Protein AF-A0A4Y2QKN1-F1 (afdb_monomer_lite)

pLDDT: mean 83.83, std 8.46, range [39.34, 95.5]

Organism: Araneus ventricosus (NCBI:txid182803)

Foldseek 3Di:
DDDPLQCLLVVVVVPDDPVLVVVLVVDDPVQSSGPVSSVVVCCVVVLDALVNLVVCLVPPDDDPPDDPVVSVVSNVVSVVSNCVNLVPDDPVLVVLQVLLVVVVVVDDPVLCVVCVPVSSNDSGNVVSVVSSVVVVVVVVVVVVVVVVVVVVVVVVVVVVVVVVVVVVVVVD

Secondary structure (DSSP, 8-state):
-PPPHHHHHHHHHHHS-HHHHHHHTTS-HHHHT-HHHHHHHHHHHS---HHHHHHHHHH----SSS-HHHHHHHHHHHHHHHHHHTT--SHHHHHHHHHHHHHHHHS-HHHHHHTHHHHTT---HHHHHHHHHHHHHHHHHHHHHHHHHHHHHHHHHHHHHHHHHHHHHH--

Sequence (172 aa):
MNIPAENQVAQLSSVLPLAILQLIAREPEEAAKTYEYVKALLLQRFKLSAEKFRQLFNKHQKAFESTWYDFYYELKNYLEGWLNGLNIKSFEQLKDLMLVDEIKKRTSMDFKEHFMDEWTTIISPTEMVKKIEDFEDVRKTIKQQLSATQTERANKAQFKSRYENFLKKIEH

Structure (mmCIF, N/CA/C/O backbone):
data_AF-A0A4Y2QKN1-F1
#
_entry.id   AF-A0A4Y2QKN1-F1
#
loop_
_atom_site.group_PDB
_atom_site.id
_atom_site.type_symbol
_atom_site.label_atom_id
_atom_site.label_alt_id
_atom_site.label_comp_id
_atom_site.label_asym_id
_atom_site.label_entity_id
_atom_site.label_seq_id
_atom_site.pdbx_PDB_ins_code
_atom_site.Cartn_x
_atom_site.Cartn_y
_atom_site.Cartn_z
_atom_site.occupancy
_atom_site.B_iso_or_equiv
_atom_site.auth_seq_id
_atom_site.auth_comp_id
_atom_site.auth_asym_id
_atom_site.auth_atom_id
_atom_site.pdbx_PDB_model_num
ATOM 1 N N . MET A 1 1 ? 27.543 -1.859 -27.328 1.00 39.34 1 MET A N 1
ATOM 2 C CA . MET A 1 1 ? 27.156 -2.315 -28.681 1.00 39.34 1 MET A CA 1
ATOM 3 C C . MET A 1 1 ? 25.697 -1.951 -28.905 1.00 39.34 1 MET A C 1
ATOM 5 O O . MET A 1 1 ? 24.900 -2.250 -28.027 1.00 39.34 1 MET A O 1
ATOM 9 N N . ASN A 1 2 ? 25.359 -1.281 -30.012 1.00 56.50 2 ASN A N 1
ATOM 10 C CA . ASN A 1 2 ? 23.969 -0.983 -30.380 1.00 56.50 2 ASN A 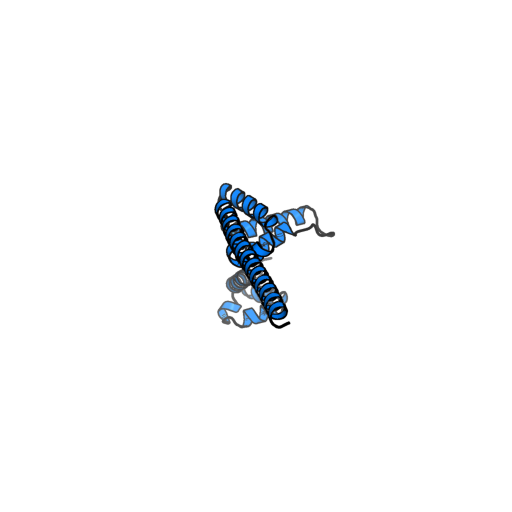CA 1
ATOM 11 C C . ASN A 1 2 ? 23.373 -2.217 -31.068 1.00 56.50 2 ASN A C 1
ATOM 13 O O . ASN A 1 2 ? 23.868 -2.624 -32.117 1.00 56.50 2 ASN A O 1
ATOM 17 N N . ILE A 1 3 ? 22.356 -2.829 -30.464 1.00 61.50 3 ILE A N 1
ATOM 18 C CA . ILE A 1 3 ? 21.631 -3.957 -31.059 1.00 61.50 3 ILE A CA 1
ATOM 19 C C . ILE A 1 3 ? 20.638 -3.384 -32.085 1.00 61.50 3 ILE A C 1
ATOM 21 O O . ILE A 1 3 ? 19.860 -2.501 -31.707 1.00 61.50 3 ILE A O 1
ATOM 25 N N . PRO A 1 4 ? 20.639 -3.858 -33.347 1.00 72.12 4 PRO A N 1
ATOM 26 C CA . PRO A 1 4 ? 19.656 -3.463 -34.358 1.00 72.12 4 PRO A CA 1
ATOM 27 C C . PRO A 1 4 ? 18.223 -3.663 -33.849 1.00 72.12 4 PRO A C 1
ATOM 29 O O . PRO A 1 4 ? 17.943 -4.686 -33.225 1.00 72.12 4 PRO A O 1
ATOM 32 N N . ALA A 1 5 ? 17.319 -2.711 -34.106 1.00 65.50 5 ALA A N 1
ATOM 33 C CA . ALA A 1 5 ? 15.950 -2.712 -33.565 1.00 65.50 5 ALA A CA 1
ATOM 34 C C . ALA A 1 5 ? 15.179 -4.015 -33.862 1.00 65.50 5 ALA A C 1
ATOM 36 O O . ALA A 1 5 ? 14.450 -4.521 -33.014 1.00 65.50 5 ALA A O 1
ATOM 37 N N . GLU A 1 6 ? 15.430 -4.602 -35.031 1.00 68.19 6 GLU A N 1
ATOM 38 C CA . GLU A 1 6 ? 14.891 -5.890 -35.486 1.00 68.19 6 GLU A CA 1
ATOM 39 C C . GLU A 1 6 ? 15.337 -7.105 -34.649 1.00 68.19 6 GLU A C 1
ATOM 41 O O . GLU A 1 6 ? 14.599 -8.080 -34.531 1.00 68.19 6 GLU A O 1
ATOM 46 N N . ASN A 1 7 ? 16.497 -7.032 -33.988 1.00 74.31 7 ASN A N 1
ATOM 47 C CA . ASN A 1 7 ? 17.056 -8.126 -33.186 1.00 74.31 7 ASN A CA 1
ATOM 48 C C . ASN A 1 7 ? 16.775 -7.984 -31.682 1.00 74.31 7 ASN A C 1
ATOM 50 O O . ASN A 1 7 ? 16.981 -8.934 -30.924 1.00 74.31 7 ASN A O 1
ATOM 54 N N . GLN A 1 8 ? 16.274 -6.828 -31.235 1.00 77.44 8 GLN A N 1
ATOM 55 C CA . GLN A 1 8 ? 16.010 -6.561 -29.816 1.00 77.44 8 GLN A CA 1
ATOM 56 C C . GLN A 1 8 ? 14.909 -7.468 -29.257 1.00 77.44 8 GLN A C 1
ATOM 58 O O . GLN A 1 8 ? 15.054 -8.016 -28.165 1.00 77.44 8 GLN A O 1
ATOM 63 N N . VAL A 1 9 ? 13.831 -7.681 -30.016 1.00 73.12 9 VAL A N 1
ATOM 64 C CA . VAL A 1 9 ? 12.718 -8.549 -29.597 1.00 73.12 9 VAL A CA 1
ATOM 65 C C . VAL A 1 9 ? 13.120 -10.022 -29.609 1.00 73.12 9 VAL A C 1
ATOM 67 O O . VAL A 1 9 ? 12.765 -10.755 -28.687 1.00 73.12 9 VAL A O 1
ATOM 70 N N . ALA A 1 10 ? 13.896 -10.460 -30.603 1.00 79.56 10 ALA A N 1
ATOM 71 C CA . ALA A 1 10 ? 14.390 -11.835 -30.677 1.00 79.56 10 ALA A CA 1
ATOM 72 C C . ALA A 1 10 ? 15.330 -12.157 -29.503 1.00 79.56 10 ALA A C 1
ATOM 74 O O . ALA A 1 10 ? 15.187 -13.191 -28.848 1.00 79.56 10 ALA A O 1
ATOM 75 N N . GLN A 1 11 ? 16.237 -11.232 -29.175 1.00 80.50 11 GLN A N 1
ATOM 76 C CA . GLN A 1 11 ? 17.134 -11.381 -28.034 1.00 80.50 11 GLN A CA 1
ATOM 77 C C . GLN A 1 11 ? 16.369 -11.356 -26.706 1.00 80.50 11 GLN A C 1
ATOM 79 O O . GLN A 1 11 ? 16.610 -12.204 -25.850 1.00 80.50 11 GLN A O 1
ATOM 84 N N . LEU A 1 12 ? 15.397 -10.452 -26.552 1.00 78.69 12 LEU A N 1
ATOM 85 C CA . LEU A 1 12 ? 14.524 -10.413 -25.379 1.00 78.69 12 LEU A CA 1
ATOM 86 C C . LEU A 1 12 ? 13.748 -11.732 -25.223 1.00 78.69 12 LEU A C 1
ATOM 88 O O . LEU A 1 12 ? 13.729 -12.314 -24.143 1.00 78.69 12 LEU A O 1
ATOM 92 N N . SER A 1 13 ? 13.193 -12.257 -26.315 1.00 77.44 13 SER A N 1
ATOM 93 C CA . SER A 1 13 ? 12.426 -13.507 -26.323 1.00 77.44 13 SER A CA 1
ATOM 94 C C . SER A 1 13 ? 13.252 -14.721 -25.888 1.00 77.44 13 SER A C 1
ATOM 96 O O . SER A 1 13 ? 12.714 -15.640 -25.283 1.00 77.44 13 SER A O 1
ATOM 98 N N . SER A 1 14 ? 14.565 -14.713 -26.135 1.00 81.25 14 SER A N 1
ATOM 99 C CA . SER A 1 14 ? 15.463 -15.798 -25.713 1.00 81.25 14 SER A CA 1
ATOM 100 C C . SER A 1 14 ? 15.691 -15.869 -24.196 1.00 81.25 14 SER A C 1
ATOM 102 O O . SER A 1 14 ? 16.021 -16.931 -23.674 1.00 81.25 14 SER A O 1
ATOM 104 N N . VAL A 1 15 ? 15.505 -14.752 -23.484 1.00 82.75 15 VAL A N 1
ATOM 105 C CA . VAL A 1 15 ? 15.737 -14.641 -22.031 1.00 82.75 15 VAL A CA 1
ATOM 106 C C . VAL A 1 15 ? 14.421 -14.716 -21.250 1.00 82.75 15 VAL A C 1
ATOM 108 O O . VAL A 1 15 ? 14.409 -14.989 -20.049 1.00 82.75 15 VAL A O 1
ATOM 111 N N . LEU A 1 16 ? 13.294 -14.475 -21.921 1.00 81.69 16 LEU A N 1
ATOM 112 C CA . LEU A 1 16 ? 11.984 -14.436 -21.292 1.00 81.69 16 LEU A CA 1
ATOM 113 C C . LEU A 1 16 ? 11.421 -15.843 -21.018 1.00 81.69 16 LEU A C 1
ATOM 115 O O . LEU A 1 16 ? 11.458 -16.713 -21.889 1.00 81.69 16 LEU A O 1
ATOM 119 N N . PRO A 1 17 ? 10.808 -16.068 -19.841 1.00 81.94 17 PRO A N 1
ATOM 120 C CA . PRO A 1 17 ? 10.082 -17.301 -19.560 1.00 81.94 17 PRO A CA 1
ATOM 121 C C . PRO A 1 17 ? 8.936 -17.550 -20.550 1.00 81.94 17 PRO A C 1
ATOM 123 O O . PRO A 1 17 ? 8.282 -16.614 -21.012 1.00 81.94 17 PRO A O 1
ATOM 126 N N . LEU A 1 18 ? 8.609 -18.825 -20.787 1.00 79.94 18 LEU A N 1
ATOM 127 C CA . LEU A 1 18 ? 7.561 -19.242 -21.731 1.00 79.94 18 LEU A CA 1
ATOM 128 C C . LEU A 1 18 ? 6.201 -18.569 -21.474 1.00 79.94 18 LEU A C 1
ATOM 130 O O . LEU A 1 18 ? 5.510 -18.191 -22.418 1.00 79.94 18 LEU A O 1
ATOM 134 N N . ALA A 1 19 ? 5.837 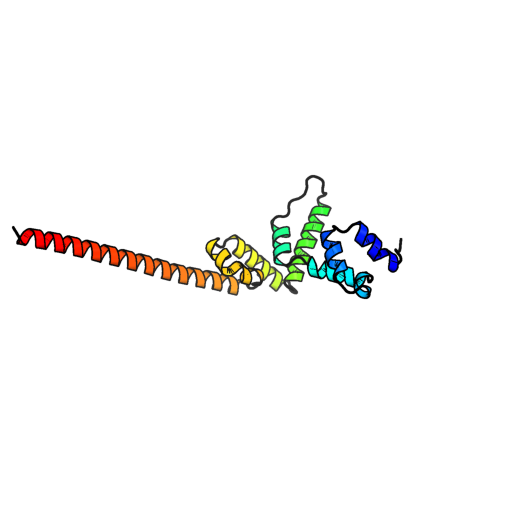-18.359 -20.206 1.00 77.31 19 ALA A N 1
ATOM 135 C CA . ALA A 1 19 ? 4.606 -17.664 -19.831 1.00 77.31 19 ALA A CA 1
ATOM 136 C C . ALA A 1 19 ? 4.553 -16.217 -20.356 1.00 77.31 19 ALA A C 1
ATOM 138 O O . ALA A 1 19 ? 3.480 -15.712 -20.671 1.00 77.31 19 ALA A O 1
ATOM 139 N N . ILE A 1 20 ? 5.705 -15.553 -20.479 1.00 80.56 20 ILE A N 1
ATOM 140 C CA . ILE A 1 20 ? 5.813 -14.195 -21.016 1.00 80.56 20 ILE A CA 1
ATOM 141 C C . ILE A 1 20 ? 5.725 -14.207 -22.542 1.00 80.56 20 ILE A C 1
ATOM 143 O O . ILE A 1 20 ? 5.039 -13.374 -23.128 1.00 80.56 20 ILE A O 1
ATOM 147 N N . LEU A 1 21 ? 6.357 -15.187 -23.187 1.00 81.00 21 LEU A N 1
ATOM 148 C CA . LEU A 1 21 ? 6.292 -15.365 -24.639 1.00 81.00 21 LEU A CA 1
ATOM 149 C C . LEU A 1 21 ? 4.860 -15.615 -25.118 1.00 81.00 21 LEU A C 1
ATOM 151 O O . LEU A 1 21 ? 4.434 -15.049 -26.119 1.00 81.00 21 LEU A O 1
ATOM 155 N N . GLN A 1 22 ? 4.085 -16.393 -24.362 1.00 82.12 22 GLN A N 1
ATOM 156 C CA . GLN A 1 22 ? 2.664 -16.621 -24.637 1.00 82.12 22 GLN A CA 1
ATOM 157 C C . GLN A 1 22 ? 1.811 -15.352 -24.509 1.00 82.12 22 GLN A C 1
ATOM 159 O O . GLN A 1 22 ? 0.774 -15.252 -25.161 1.00 82.12 22 GLN A O 1
ATOM 164 N N . LEU A 1 23 ? 2.220 -14.390 -23.675 1.00 80.25 23 LEU A N 1
ATOM 165 C CA . LEU A 1 23 ? 1.553 -13.091 -23.578 1.00 80.25 23 LEU A CA 1
ATOM 166 C C . LEU A 1 23 ? 1.858 -12.224 -24.795 1.00 80.25 23 LEU A C 1
ATOM 168 O O . LEU A 1 23 ? 0.942 -11.625 -25.342 1.00 80.25 23 LEU A O 1
ATOM 172 N N . ILE A 1 24 ? 3.113 -12.212 -25.244 1.00 79.44 24 ILE A N 1
ATOM 173 C CA . ILE A 1 24 ? 3.531 -11.472 -26.440 1.00 79.44 24 ILE A CA 1
ATOM 174 C C . ILE A 1 24 ? 2.876 -12.064 -27.701 1.00 79.44 24 ILE A C 1
ATOM 176 O O . ILE A 1 24 ? 2.413 -11.318 -28.553 1.00 79.44 24 ILE A O 1
ATOM 180 N N . ALA A 1 25 ? 2.753 -13.392 -27.793 1.00 81.19 25 ALA A N 1
ATOM 181 C CA . ALA A 1 25 ? 2.139 -14.086 -28.931 1.00 81.19 25 ALA A CA 1
ATOM 182 C C . ALA A 1 25 ? 0.618 -13.863 -29.082 1.00 81.19 25 ALA A C 1
ATOM 184 O O . ALA A 1 25 ? 0.041 -14.277 -30.084 1.00 81.19 25 ALA A O 1
ATOM 185 N N . ARG A 1 26 ? -0.044 -13.261 -28.083 1.00 82.62 26 ARG A N 1
ATOM 186 C CA . ARG A 1 26 ? -1.470 -12.891 -28.139 1.00 82.62 26 ARG A CA 1
ATOM 187 C C . ARG A 1 26 ? -1.707 -11.486 -28.695 1.00 82.62 26 ARG A C 1
ATOM 189 O O . ARG A 1 26 ? -2.851 -11.160 -28.996 1.00 82.62 26 ARG A O 1
ATOM 196 N N . GLU A 1 27 ? -0.658 -10.679 -28.807 1.00 84.00 27 GLU A N 1
ATOM 197 C CA . GLU A 1 27 ? -0.714 -9.341 -29.392 1.00 84.00 27 GLU A CA 1
ATOM 198 C C . GLU A 1 27 ? -0.567 -9.410 -30.923 1.00 84.00 27 GLU A C 1
ATOM 200 O O . GLU A 1 27 ? -0.006 -10.379 -31.443 1.00 84.00 27 GLU A O 1
ATOM 205 N N . PRO A 1 28 ? -1.060 -8.405 -31.669 1.00 81.06 28 PRO A N 1
ATOM 206 C CA . PRO A 1 28 ? -0.909 -8.361 -33.122 1.00 81.06 28 PRO A CA 1
ATOM 207 C C . PRO A 1 28 ? 0.569 -8.394 -33.541 1.00 81.06 28 PRO A C 1
ATOM 209 O O . PRO A 1 28 ? 1.435 -7.820 -32.872 1.00 81.06 28 PRO A O 1
ATOM 212 N N . GLU A 1 29 ? 0.861 -9.067 -34.657 1.00 72.00 29 GLU A N 1
ATOM 213 C CA . GLU A 1 29 ? 2.223 -9.414 -35.087 1.00 72.00 29 GLU A CA 1
ATOM 214 C C . GLU A 1 29 ? 3.111 -8.173 -35.302 1.00 72.00 29 GLU A C 1
ATOM 216 O O . GLU A 1 29 ? 4.312 -8.194 -35.021 1.00 72.00 29 GLU A O 1
ATOM 221 N N . GLU A 1 30 ? 2.514 -7.057 -35.720 1.00 75.12 30 GLU A N 1
ATOM 222 C CA . GLU A 1 30 ? 3.167 -5.758 -35.895 1.00 75.12 30 GLU A CA 1
ATOM 223 C C . GLU A 1 30 ? 3.594 -5.133 -34.554 1.00 75.12 30 GLU A C 1
ATOM 225 O O . GLU A 1 30 ? 4.667 -4.531 -34.440 1.00 75.12 30 GLU A O 1
ATOM 230 N N . ALA A 1 31 ? 2.783 -5.307 -33.509 1.00 71.75 31 ALA A N 1
ATOM 231 C CA . ALA A 1 31 ? 3.053 -4.778 -32.175 1.00 71.75 31 ALA A CA 1
ATOM 232 C C . ALA A 1 31 ? 4.035 -5.677 -31.402 1.00 71.75 31 ALA A C 1
ATOM 234 O O . ALA A 1 31 ? 4.944 -5.178 -30.738 1.00 71.75 31 ALA A O 1
ATOM 235 N N . ALA A 1 32 ? 3.927 -7.000 -31.566 1.00 70.25 32 ALA A N 1
ATOM 236 C CA . ALA A 1 32 ? 4.816 -7.988 -30.954 1.00 70.25 32 ALA A CA 1
ATOM 237 C C . ALA A 1 32 ? 6.267 -7.914 -31.468 1.00 70.25 32 ALA A C 1
ATOM 239 O O . ALA A 1 32 ? 7.185 -8.318 -30.759 1.00 70.25 32 ALA A O 1
ATOM 240 N N . LYS A 1 33 ? 6.494 -7.364 -32.671 1.00 76.31 33 LYS A N 1
ATOM 241 C CA . LYS A 1 33 ? 7.832 -7.105 -33.241 1.00 76.31 33 LYS A CA 1
ATOM 242 C C . LYS A 1 33 ? 8.425 -5.753 -32.830 1.00 76.31 33 LYS A C 1
ATOM 244 O O . LYS A 1 33 ? 9.607 -5.509 -33.064 1.00 76.31 33 LYS A O 1
ATOM 249 N N . THR A 1 34 ? 7.638 -4.882 -32.197 1.00 83.62 34 THR A N 1
ATOM 250 C CA . THR A 1 34 ? 8.084 -3.547 -31.788 1.00 83.62 34 THR A CA 1
ATOM 251 C C . THR A 1 34 ? 8.614 -3.579 -30.357 1.00 83.62 34 THR A C 1
ATOM 253 O O . THR A 1 34 ? 7.853 -3.752 -29.405 1.00 83.62 34 THR A O 1
ATOM 256 N N . TYR A 1 35 ? 9.920 -3.352 -30.186 1.00 80.38 35 TYR A N 1
ATOM 257 C CA . TYR A 1 35 ? 10.563 -3.386 -28.867 1.00 80.38 35 TYR A CA 1
ATOM 258 C C . TYR A 1 35 ? 9.917 -2.428 -27.859 1.00 80.38 35 TYR A C 1
ATOM 260 O O . TYR A 1 35 ? 9.629 -2.839 -26.739 1.00 80.38 35 TYR A O 1
ATOM 268 N N . GLU A 1 36 ? 9.629 -1.182 -28.249 1.00 81.19 36 GLU A N 1
ATOM 269 C CA . GLU A 1 36 ? 8.995 -0.209 -27.346 1.00 81.19 36 GLU A CA 1
ATOM 270 C C . GLU A 1 36 ? 7.600 -0.654 -26.890 1.00 81.19 36 GLU A C 1
ATOM 272 O O . GLU A 1 36 ? 7.240 -0.465 -25.729 1.00 81.19 36 GLU A O 1
ATOM 277 N N . TYR A 1 37 ? 6.840 -1.316 -27.766 1.00 82.56 37 TYR A N 1
ATOM 278 C CA . TYR A 1 37 ? 5.525 -1.849 -27.426 1.00 82.56 37 TYR A CA 1
ATOM 279 C C . TYR A 1 37 ? 5.634 -3.040 -26.470 1.00 82.56 37 TYR A C 1
ATOM 281 O O . TYR A 1 37 ? 4.996 -3.040 -25.421 1.00 82.56 37 TYR A O 1
ATOM 289 N N . VAL A 1 38 ? 6.493 -4.022 -26.773 1.00 81.06 38 VAL A N 1
ATOM 290 C CA . VAL A 1 38 ? 6.729 -5.182 -25.895 1.00 81.06 38 VAL A CA 1
ATOM 291 C C . VAL A 1 38 ? 7.254 -4.727 -24.534 1.00 81.06 38 VAL A C 1
ATOM 293 O O . VAL A 1 38 ? 6.776 -5.181 -23.497 1.00 81.06 38 VAL A O 1
ATOM 296 N N . LYS A 1 39 ? 8.187 -3.774 -24.508 1.00 81.19 39 LYS A N 1
ATOM 297 C CA . LYS A 1 39 ? 8.700 -3.163 -23.281 1.00 81.19 39 LYS A CA 1
ATOM 298 C C . LYS A 1 39 ? 7.583 -2.485 -22.488 1.00 81.19 39 LYS A C 1
ATOM 300 O O . LYS A 1 39 ? 7.481 -2.730 -21.290 1.00 81.19 39 LYS A O 1
ATOM 305 N N . ALA A 1 40 ? 6.731 -1.681 -23.123 1.00 80.88 40 ALA A N 1
ATOM 306 C CA . ALA A 1 40 ? 5.597 -1.040 -22.459 1.00 80.88 40 ALA A CA 1
ATOM 307 C C . ALA A 1 40 ? 4.577 -2.062 -21.928 1.00 80.88 40 ALA A C 1
ATOM 309 O O . ALA A 1 40 ? 4.134 -1.936 -20.790 1.00 80.88 40 ALA A O 1
ATOM 310 N N . LEU A 1 41 ? 4.265 -3.106 -22.701 1.00 81.50 41 LEU A N 1
ATOM 311 C CA . LEU A 1 41 ? 3.360 -4.192 -22.319 1.00 81.50 41 LEU A CA 1
ATOM 312 C C . LEU A 1 41 ? 3.880 -4.950 -21.091 1.00 81.50 41 LEU A C 1
ATOM 314 O O . LEU A 1 41 ? 3.143 -5.167 -20.128 1.00 81.50 41 LEU A O 1
ATOM 318 N N . LEU A 1 42 ? 5.163 -5.323 -21.101 1.00 80.19 42 LEU A N 1
ATOM 319 C CA . LEU A 1 42 ? 5.816 -5.981 -19.971 1.00 80.19 42 LEU A CA 1
ATOM 320 C C . LEU A 1 42 ? 5.850 -5.062 -18.754 1.00 80.19 42 LEU A C 1
ATOM 322 O O . LEU A 1 42 ? 5.474 -5.480 -17.663 1.00 80.19 42 LEU A O 1
ATOM 326 N N . LEU A 1 43 ? 6.230 -3.797 -18.935 1.00 76.75 43 LEU A N 1
ATOM 327 C CA . LEU A 1 43 ? 6.239 -2.818 -17.853 1.00 76.75 43 LEU A CA 1
ATOM 328 C C . LEU A 1 43 ? 4.846 -2.592 -17.274 1.00 76.75 43 LEU A C 1
ATOM 330 O O . LEU A 1 43 ? 4.733 -2.467 -16.064 1.00 76.75 43 LEU A O 1
ATOM 334 N N . GLN A 1 44 ? 3.796 -2.563 -18.095 1.00 75.31 44 GLN A N 1
ATOM 335 C CA . GLN A 1 44 ? 2.416 -2.411 -17.641 1.00 75.31 44 GLN A CA 1
ATOM 336 C C . GLN A 1 44 ? 1.946 -3.644 -16.867 1.00 75.31 44 GLN A C 1
ATOM 338 O O . GLN A 1 44 ? 1.316 -3.517 -15.820 1.00 75.31 44 GLN A O 1
ATOM 343 N N . ARG A 1 45 ? 2.256 -4.841 -17.369 1.00 72.69 45 ARG A N 1
ATOM 344 C CA . ARG A 1 45 ? 1.758 -6.101 -16.812 1.00 72.69 45 ARG A CA 1
ATOM 345 C C . ARG A 1 45 ? 2.515 -6.560 -15.571 1.00 72.69 45 ARG A C 1
ATOM 347 O O . ARG A 1 45 ? 1.916 -7.160 -14.684 1.00 72.69 45 ARG A O 1
ATOM 354 N N . PHE A 1 46 ? 3.806 -6.252 -15.499 1.00 71.31 46 PHE A N 1
ATOM 355 C CA . PHE A 1 46 ? 4.665 -6.520 -14.344 1.00 71.31 46 PHE A CA 1
ATOM 356 C C . PHE A 1 46 ? 4.877 -5.285 -13.474 1.00 71.31 46 PHE A C 1
ATOM 358 O O . PHE A 1 46 ? 5.720 -5.315 -12.575 1.00 71.31 46 PHE A O 1
ATOM 365 N N . LYS A 1 47 ? 4.118 -4.203 -13.705 1.00 74.19 47 LYS A N 1
ATOM 366 C CA . LYS A 1 47 ? 4.190 -3.013 -12.862 1.00 74.19 47 LYS A CA 1
ATOM 367 C C . LYS A 1 47 ? 3.845 -3.413 -11.437 1.00 74.19 47 LYS A C 1
ATOM 369 O O . LYS A 1 47 ? 2.709 -3.775 -11.136 1.00 74.19 47 LYS A O 1
ATOM 374 N N . LEU A 1 48 ? 4.831 -3.341 -10.551 1.00 79.00 48 LEU A N 1
ATOM 375 C CA . LEU A 1 48 ? 4.582 -3.523 -9.133 1.00 79.00 48 LEU A CA 1
ATOM 376 C C . LEU A 1 48 ? 3.683 -2.380 -8.651 1.00 79.00 48 LEU A C 1
ATOM 378 O O . LEU A 1 48 ? 3.897 -1.214 -8.994 1.00 79.00 48 LEU A O 1
ATOM 382 N N . SER A 1 49 ? 2.662 -2.720 -7.865 1.00 85.38 49 SER A N 1
ATOM 383 C CA . SER A 1 49 ? 1.846 -1.714 -7.192 1.00 85.38 49 SER A CA 1
ATOM 384 C C . SER A 1 49 ? 2.679 -0.982 -6.139 1.00 85.38 49 SER A C 1
ATOM 386 O O . SER A 1 49 ? 3.673 -1.512 -5.630 1.00 85.38 49 SER A O 1
ATOM 388 N N . ALA A 1 50 ? 2.247 0.224 -5.766 1.00 87.38 50 ALA A N 1
ATOM 389 C CA . ALA A 1 50 ? 2.884 0.983 -4.690 1.00 87.38 50 ALA A CA 1
ATOM 390 C C . ALA A 1 50 ? 2.962 0.158 -3.389 1.00 87.38 50 ALA A C 1
ATOM 392 O O . ALA A 1 50 ? 3.987 0.145 -2.712 1.00 87.38 50 ALA A O 1
ATOM 393 N N . GLU A 1 51 ? 1.914 -0.616 -3.091 1.00 86.88 51 GLU A N 1
ATOM 394 C CA . GLU A 1 51 ? 1.879 -1.516 -1.935 1.00 86.88 51 GLU A CA 1
ATOM 395 C C . GLU A 1 51 ? 2.934 -2.626 -2.021 1.00 86.88 51 GLU A C 1
ATOM 397 O O . GLU A 1 51 ? 3.570 -2.962 -1.021 1.00 86.88 51 GLU A O 1
ATOM 402 N N . LYS A 1 52 ? 3.182 -3.188 -3.209 1.00 88.06 52 LYS A N 1
ATOM 403 C CA . LYS A 1 52 ? 4.212 -4.218 -3.362 1.00 88.06 52 LYS A CA 1
ATOM 404 C C . LYS A 1 52 ? 5.612 -3.649 -3.127 1.00 88.06 52 LYS A C 1
ATOM 406 O O . LYS A 1 52 ? 6.414 -4.299 -2.457 1.00 88.06 52 LYS A O 1
ATOM 411 N N . PHE A 1 53 ? 5.882 -2.434 -3.604 1.00 91.12 53 PHE A N 1
ATOM 412 C CA . PHE A 1 53 ? 7.122 -1.717 -3.298 1.00 91.12 53 PHE A CA 1
ATOM 413 C C . PHE A 1 53 ? 7.276 -1.432 -1.802 1.00 91.12 53 PHE A C 1
ATOM 415 O O . PHE A 1 53 ? 8.337 -1.709 -1.248 1.00 91.12 53 PHE A O 1
ATOM 422 N N . ARG A 1 54 ? 6.212 -0.984 -1.122 1.00 90.50 54 ARG A N 1
ATOM 423 C CA . ARG A 1 54 ? 6.198 -0.802 0.341 1.00 90.50 54 ARG A CA 1
ATOM 424 C C . ARG A 1 54 ? 6.567 -2.084 1.084 1.00 90.50 54 ARG A C 1
ATOM 426 O O . ARG A 1 54 ? 7.358 -2.063 2.025 1.00 90.50 54 ARG A O 1
ATOM 433 N N . GLN A 1 55 ? 5.993 -3.214 0.673 1.00 89.69 55 GLN A N 1
ATOM 434 C CA . GLN A 1 55 ? 6.280 -4.514 1.280 1.00 89.69 55 GLN A CA 1
ATOM 435 C C . GLN A 1 55 ? 7.726 -4.948 1.058 1.00 89.69 55 GLN A C 1
ATOM 437 O O . GLN A 1 55 ? 8.335 -5.465 1.993 1.00 89.69 55 GLN A O 1
ATOM 442 N N . LEU A 1 56 ? 8.256 -4.743 -0.153 1.00 91.75 56 LEU A N 1
ATOM 443 C CA . LEU A 1 56 ? 9.660 -5.003 -0.455 1.00 91.75 56 LEU A CA 1
ATOM 444 C C . LEU A 1 56 ? 10.543 -4.130 0.431 1.00 91.75 56 LEU A C 1
ATOM 446 O O . LEU A 1 56 ? 11.317 -4.686 1.192 1.00 91.75 56 LEU A O 1
ATOM 450 N N . PHE A 1 57 ? 10.334 -2.813 0.450 1.00 91.56 57 PHE A N 1
ATOM 451 C CA . PHE A 1 57 ? 11.083 -1.875 1.288 1.00 91.56 57 PHE A CA 1
ATOM 452 C C . PHE A 1 57 ? 11.111 -2.286 2.772 1.00 91.56 57 PHE A C 1
ATOM 454 O O . PHE A 1 57 ? 12.178 -2.370 3.369 1.00 91.56 57 PHE A O 1
ATOM 461 N N . ASN A 1 58 ? 9.953 -2.613 3.356 1.00 89.31 58 ASN A N 1
ATOM 462 C CA . ASN A 1 58 ? 9.843 -2.951 4.779 1.00 89.31 58 ASN A CA 1
ATOM 463 C C . ASN A 1 58 ? 10.428 -4.324 5.152 1.00 89.31 58 ASN A C 1
ATOM 465 O O . ASN A 1 58 ? 10.837 -4.522 6.294 1.00 89.31 58 ASN A O 1
ATOM 469 N N . LYS A 1 59 ? 10.411 -5.297 4.233 1.00 91.06 59 LYS A N 1
ATOM 470 C CA . LYS A 1 59 ? 10.885 -6.670 4.490 1.00 91.06 59 LYS A CA 1
ATOM 471 C C . LYS A 1 59 ? 12.275 -6.938 3.920 1.00 91.06 59 LYS A C 1
ATOM 473 O O . LYS A 1 59 ? 12.783 -8.045 4.087 1.00 91.06 59 LYS A O 1
ATOM 478 N N . HIS A 1 60 ? 12.862 -5.972 3.220 1.00 91.88 60 HIS A N 1
ATOM 479 C CA . HIS A 1 60 ? 14.135 -6.162 2.553 1.00 91.88 60 HIS A CA 1
ATOM 480 C C . HIS A 1 60 ? 15.253 -6.369 3.575 1.00 91.88 60 HIS A C 1
ATOM 482 O O . HIS A 1 60 ? 15.373 -5.644 4.561 1.00 91.88 60 HIS A O 1
ATOM 488 N N . GLN A 1 61 ? 16.080 -7.374 3.320 1.00 90.75 61 GLN A N 1
ATOM 489 C CA . GLN A 1 61 ? 17.259 -7.693 4.110 1.00 90.75 61 GLN A CA 1
ATOM 490 C C . GLN A 1 61 ? 18.439 -7.835 3.163 1.00 90.75 61 GLN A C 1
ATOM 492 O O . GLN A 1 61 ? 18.276 -8.287 2.029 1.00 90.75 61 GLN A O 1
ATOM 497 N N . LYS A 1 62 ? 19.630 -7.460 3.634 1.00 93.44 62 LYS A N 1
ATOM 498 C CA . LYS A 1 62 ? 20.845 -7.612 2.841 1.00 93.44 62 LYS A CA 1
ATOM 499 C C . LYS A 1 62 ? 21.089 -9.099 2.579 1.00 93.44 62 LYS A C 1
ATOM 501 O O . LYS A 1 62 ? 21.237 -9.866 3.530 1.00 93.44 62 LYS A O 1
ATOM 506 N N . ALA A 1 63 ? 21.171 -9.488 1.309 1.00 90.19 63 ALA A N 1
ATOM 507 C CA . ALA A 1 63 ? 21.603 -10.830 0.932 1.00 90.19 63 ALA A CA 1
ATOM 508 C C . ALA A 1 63 ? 23.035 -11.084 1.423 1.00 90.19 63 ALA A C 1
ATOM 510 O O . ALA A 1 63 ? 23.821 -10.147 1.583 1.00 90.19 63 ALA A O 1
ATOM 511 N N . PHE A 1 64 ? 23.395 -12.341 1.680 1.00 86.12 64 PHE A N 1
ATOM 512 C CA . PHE A 1 64 ? 24.734 -12.667 2.174 1.00 86.12 64 PHE A CA 1
ATOM 513 C C . PHE A 1 64 ? 25.803 -12.294 1.137 1.00 86.12 64 PHE A C 1
ATOM 515 O O . PHE A 1 64 ? 26.788 -11.641 1.481 1.00 86.12 64 PHE A O 1
ATOM 522 N N . GLU A 1 65 ? 25.541 -12.612 -0.132 1.00 90.38 65 GLU A N 1
ATOM 523 C CA . GLU A 1 65 ? 26.422 -12.356 -1.272 1.00 90.38 65 GLU A CA 1
ATOM 524 C C . GLU A 1 65 ? 26.461 -10.903 -1.777 1.00 90.38 65 GLU A C 1
ATOM 526 O O . GLU A 1 65 ? 27.368 -10.562 -2.535 1.00 90.38 65 GLU A O 1
ATOM 531 N N . SER A 1 66 ? 25.522 -10.034 -1.385 1.00 89.25 66 SER A N 1
ATOM 532 C CA . SER A 1 66 ? 25.455 -8.664 -1.917 1.00 89.25 66 SER A CA 1
ATOM 533 C C . SER A 1 66 ? 26.323 -7.670 -1.144 1.00 89.25 66 SER A C 1
ATOM 535 O O . SER A 1 66 ? 26.636 -7.857 0.037 1.00 89.25 66 SER A O 1
ATOM 537 N N . THR A 1 67 ? 26.708 -6.564 -1.777 1.00 94.44 67 THR A N 1
ATOM 538 C CA . THR A 1 67 ? 27.385 -5.465 -1.077 1.00 94.44 67 THR A CA 1
ATOM 539 C C . THR A 1 67 ? 26.374 -4.565 -0.357 1.00 94.44 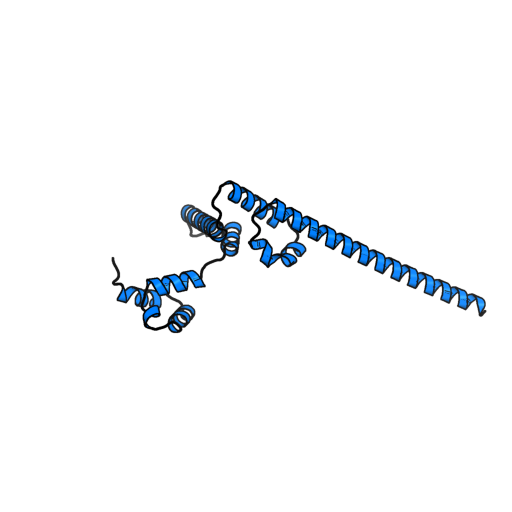67 THR A C 1
ATOM 541 O O . THR A 1 67 ? 25.171 -4.587 -0.622 1.00 94.44 67 THR A O 1
ATOM 544 N N . TRP A 1 68 ? 26.852 -3.725 0.565 1.00 94.06 68 TRP A N 1
ATOM 545 C CA . TRP A 1 68 ? 26.007 -2.690 1.177 1.00 94.06 68 TRP A CA 1
ATOM 546 C C . TRP A 1 68 ? 25.532 -1.635 0.170 1.00 94.06 68 TRP A C 1
ATOM 548 O O . TRP A 1 68 ? 24.456 -1.071 0.356 1.00 94.06 68 TRP A O 1
ATOM 558 N N . TYR A 1 69 ? 26.302 -1.389 -0.896 1.00 93.62 69 TYR A N 1
ATOM 559 C CA . TYR A 1 69 ? 25.878 -0.501 -1.976 1.00 93.62 69 TYR A CA 1
ATOM 560 C C . TYR A 1 69 ? 24.696 -1.089 -2.739 1.00 93.62 69 TYR A C 1
ATOM 562 O O . TYR A 1 69 ? 23.719 -0.375 -2.945 1.00 93.62 69 TYR A O 1
ATOM 570 N N . ASP A 1 70 ? 24.747 -2.377 -3.084 1.00 92.25 70 ASP A N 1
ATOM 571 C CA . ASP A 1 70 ? 23.637 -3.055 -3.767 1.00 92.25 70 ASP A CA 1
ATOM 572 C C . ASP A 1 70 ? 22.357 -2.956 -2.933 1.00 92.25 70 ASP A C 1
ATOM 574 O O . ASP A 1 70 ? 21.332 -2.484 -3.414 1.00 92.25 70 ASP A O 1
ATOM 578 N N . PHE A 1 71 ? 22.452 -3.261 -1.636 1.00 92.00 71 PHE A N 1
ATOM 579 C CA . PHE A 1 71 ? 21.332 -3.132 -0.702 1.00 92.00 71 PHE A CA 1
ATOM 580 C C . PHE A 1 71 ? 20.778 -1.707 -0.608 1.00 92.00 71 PHE A C 1
ATOM 582 O O . PHE A 1 71 ? 19.564 -1.510 -0.600 1.00 92.00 71 PHE A O 1
ATOM 589 N N . TYR A 1 72 ? 21.650 -0.696 -0.561 1.00 94.12 72 TYR A N 1
ATOM 590 C CA . TYR A 1 72 ? 21.221 0.701 -0.582 1.00 94.12 72 TYR A CA 1
ATOM 591 C C . TYR A 1 72 ? 20.473 1.046 -1.875 1.00 94.12 72 TYR A C 1
ATOM 593 O O . TYR A 1 72 ? 19.415 1.674 -1.816 1.00 94.12 72 TYR A O 1
ATOM 601 N N . TYR A 1 73 ? 20.997 0.640 -3.034 1.00 93.31 73 TYR A N 1
ATOM 602 C CA . TYR A 1 73 ? 20.356 0.909 -4.320 1.00 93.31 73 TYR A CA 1
ATOM 603 C C . TYR A 1 73 ? 19.017 0.187 -4.448 1.00 93.31 73 TYR A C 1
ATOM 605 O O . TYR A 1 73 ? 18.052 0.783 -4.922 1.00 93.31 73 TYR A O 1
ATOM 613 N N . GLU A 1 74 ? 18.920 -1.052 -3.974 1.00 92.75 74 GLU A N 1
ATOM 614 C CA . GLU A 1 74 ? 17.659 -1.789 -3.916 1.00 92.75 74 GLU A CA 1
ATOM 615 C C . GLU A 1 74 ? 16.637 -1.086 -3.015 1.00 92.75 74 GLU A C 1
ATOM 617 O O . GLU A 1 74 ? 15.523 -0.806 -3.462 1.00 92.75 74 GLU A O 1
ATOM 622 N N . LEU A 1 75 ? 17.022 -0.698 -1.791 1.00 92.94 75 LEU A N 1
ATOM 623 C CA . LEU A 1 75 ? 16.157 0.075 -0.893 1.00 92.94 75 LEU A CA 1
ATOM 624 C C . LEU A 1 75 ? 15.696 1.390 -1.518 1.00 92.94 75 LEU A C 1
ATOM 626 O O . LEU A 1 75 ? 14.513 1.730 -1.441 1.00 92.94 75 LEU A O 1
ATOM 630 N N . LYS A 1 76 ? 16.619 2.126 -2.141 1.00 94.62 76 LYS A N 1
ATOM 631 C CA . LYS A 1 76 ? 16.318 3.383 -2.824 1.00 94.62 76 LYS A CA 1
ATOM 632 C C . LYS A 1 76 ? 15.302 3.160 -3.943 1.00 94.62 76 LYS A C 1
ATOM 634 O O . LYS A 1 76 ? 14.304 3.872 -3.995 1.00 94.62 76 LYS A O 1
ATOM 639 N N . ASN A 1 77 ? 15.506 2.142 -4.775 1.00 93.19 77 ASN A N 1
ATOM 640 C CA . ASN A 1 77 ? 14.595 1.802 -5.865 1.00 93.19 77 ASN A CA 1
ATOM 641 C C . ASN A 1 77 ? 13.204 1.415 -5.347 1.00 93.19 77 ASN A C 1
ATOM 643 O O . ASN A 1 77 ? 12.197 1.818 -5.929 1.00 93.19 77 ASN A O 1
ATOM 647 N N . TYR A 1 78 ? 13.122 0.664 -4.243 1.00 93.06 78 TYR A N 1
ATOM 648 C CA . TYR A 1 78 ? 11.833 0.324 -3.641 1.00 93.06 78 TYR A CA 1
ATOM 649 C C . TYR A 1 78 ? 11.115 1.557 -3.089 1.00 93.06 78 TYR A C 1
ATOM 651 O O . TYR A 1 78 ? 9.912 1.701 -3.308 1.00 93.06 78 TYR A O 1
ATOM 659 N N . LEU A 1 79 ? 11.836 2.465 -2.425 1.00 92.69 79 LEU A N 1
ATOM 660 C CA . LEU A 1 79 ? 11.263 3.716 -1.934 1.00 92.69 79 LEU A CA 1
ATOM 661 C C . LEU A 1 79 ? 10.761 4.585 -3.094 1.00 92.69 79 LEU A C 1
ATOM 663 O O . LEU A 1 79 ? 9.611 5.013 -3.079 1.00 92.69 79 LEU A O 1
ATOM 667 N N . GLU A 1 80 ? 11.577 4.802 -4.125 1.00 93.25 80 GLU A N 1
ATOM 668 C CA . GLU A 1 80 ? 11.186 5.583 -5.304 1.00 93.25 80 GLU A CA 1
ATOM 669 C C . GLU A 1 80 ? 9.980 4.961 -6.020 1.00 93.25 80 GLU A C 1
ATOM 671 O O . GLU A 1 80 ? 9.033 5.668 -6.365 1.00 93.25 80 GLU A O 1
ATOM 676 N N . GLY A 1 81 ? 9.959 3.636 -6.189 1.00 91.81 81 GLY A N 1
ATOM 677 C CA . GLY A 1 81 ? 8.819 2.913 -6.755 1.00 91.81 81 GLY A CA 1
ATOM 678 C C . GLY A 1 81 ? 7.537 3.089 -5.937 1.00 91.81 81 GLY A C 1
ATOM 679 O O . GLY A 1 81 ? 6.462 3.295 -6.506 1.00 91.81 81 GLY A O 1
ATOM 680 N N . TRP A 1 82 ? 7.645 3.074 -4.607 1.00 91.94 82 TRP A N 1
ATOM 681 C CA . TRP A 1 82 ? 6.513 3.304 -3.712 1.00 91.94 82 TRP A CA 1
ATOM 682 C C . TRP A 1 82 ? 5.983 4.741 -3.814 1.00 91.94 82 TRP A C 1
ATOM 684 O O . TRP A 1 82 ? 4.785 4.935 -4.032 1.00 91.94 82 TRP A O 1
ATOM 694 N N . LEU A 1 83 ? 6.866 5.742 -3.732 1.00 92.94 83 LEU A N 1
ATOM 695 C CA . LEU A 1 83 ? 6.496 7.158 -3.821 1.00 92.94 83 LEU A CA 1
ATOM 696 C C . LEU A 1 83 ? 5.884 7.506 -5.181 1.00 92.94 83 LEU A C 1
ATOM 698 O O . LEU A 1 83 ? 4.853 8.176 -5.239 1.00 92.94 83 LEU A O 1
ATOM 702 N N . ASN A 1 84 ? 6.464 6.990 -6.266 1.00 91.38 84 ASN A N 1
ATOM 703 C CA . ASN A 1 84 ? 5.937 7.169 -7.617 1.00 91.38 84 ASN A CA 1
ATOM 704 C C . ASN A 1 84 ? 4.579 6.479 -7.791 1.00 91.38 84 ASN A C 1
ATOM 706 O O . ASN A 1 84 ? 3.685 7.031 -8.430 1.00 91.38 84 ASN A O 1
ATOM 710 N N . GLY A 1 85 ? 4.399 5.291 -7.203 1.00 88.75 85 GLY A N 1
ATOM 711 C CA . GLY A 1 85 ? 3.133 4.560 -7.243 1.00 88.75 85 GLY A CA 1
ATOM 712 C C . GLY A 1 85 ? 1.983 5.279 -6.529 1.00 88.75 85 GLY A C 1
ATOM 713 O O . GLY A 1 85 ? 0.840 5.141 -6.955 1.00 88.75 85 GLY A O 1
ATOM 714 N N . LEU A 1 86 ? 2.284 6.069 -5.492 1.00 89.12 86 LEU A N 1
ATOM 715 C CA . LEU A 1 86 ? 1.319 6.907 -4.766 1.00 89.12 86 LEU A CA 1
ATOM 716 C C . LEU A 1 86 ? 1.306 8.374 -5.227 1.00 89.12 86 LEU A C 1
ATOM 718 O O . LEU A 1 86 ? 0.566 9.180 -4.668 1.00 89.12 86 LEU A O 1
ATOM 722 N N . ASN A 1 87 ? 2.097 8.726 -6.248 1.00 90.69 87 ASN A N 1
ATOM 723 C CA . ASN A 1 87 ? 2.208 10.087 -6.776 1.00 90.69 87 ASN A CA 1
ATOM 724 C C . ASN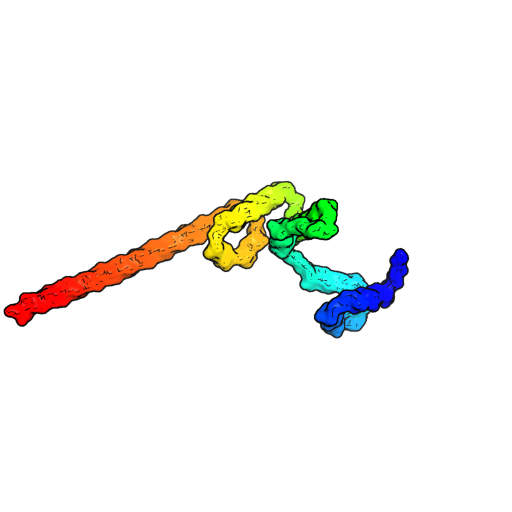 A 1 87 ? 2.551 11.133 -5.689 1.00 90.69 87 ASN A C 1
ATOM 726 O O . ASN A 1 87 ? 1.980 12.226 -5.655 1.00 90.69 87 ASN A O 1
ATOM 730 N N . ILE A 1 88 ? 3.481 10.792 -4.793 1.00 91.88 88 ILE A N 1
ATOM 731 C CA . ILE A 1 88 ? 3.976 11.681 -3.734 1.00 91.88 88 ILE A CA 1
ATOM 732 C C . ILE A 1 88 ? 4.908 12.725 -4.354 1.00 91.88 88 ILE A C 1
ATOM 734 O O . ILE A 1 88 ? 5.931 12.377 -4.939 1.00 91.88 88 ILE A O 1
ATOM 738 N N . LYS A 1 89 ? 4.560 14.010 -4.233 1.00 93.25 89 LYS A N 1
ATOM 739 C CA . LYS A 1 89 ? 5.287 15.122 -4.875 1.00 93.25 89 LYS A CA 1
ATOM 740 C C . LYS A 1 89 ? 5.932 16.089 -3.893 1.00 93.25 89 LYS A C 1
ATOM 742 O O . LYS A 1 89 ? 6.794 16.866 -4.295 1.00 93.25 89 LYS A O 1
ATOM 747 N N . SER A 1 90 ? 5.507 16.085 -2.632 1.00 95.50 90 SER A N 1
ATOM 748 C CA . SER A 1 90 ? 6.007 17.010 -1.617 1.00 95.50 90 SER A CA 1
ATOM 749 C C . SER A 1 90 ? 6.580 16.286 -0.405 1.00 95.50 90 SER A C 1
ATOM 751 O O . SER A 1 90 ? 6.215 15.153 -0.086 1.00 95.50 90 SER A O 1
ATOM 753 N N . PHE A 1 91 ? 7.470 16.978 0.306 1.00 93.31 91 PHE A N 1
ATOM 754 C CA . PHE A 1 91 ? 8.004 16.492 1.574 1.00 93.31 91 PHE A CA 1
ATOM 755 C C . PHE A 1 91 ? 6.910 16.342 2.645 1.00 93.31 91 PHE A C 1
ATOM 757 O O . PHE A 1 91 ? 6.964 15.417 3.447 1.00 93.31 91 PHE A O 1
ATOM 764 N N . GLU A 1 92 ? 5.882 17.197 2.627 1.00 94.69 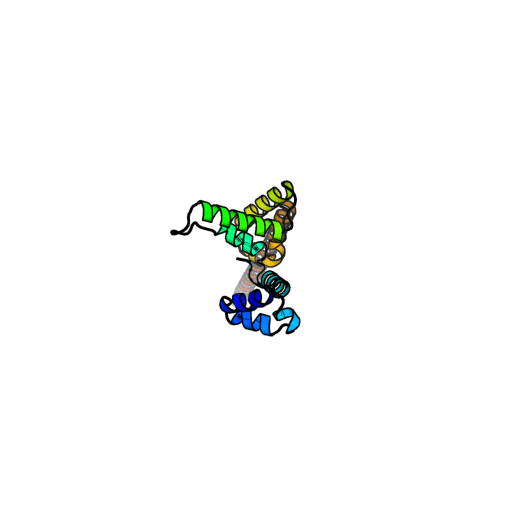92 GLU A N 1
ATOM 765 C CA . GLU A 1 92 ? 4.720 17.062 3.516 1.00 94.69 92 GLU A CA 1
ATOM 766 C C . GLU A 1 92 ? 3.971 15.748 3.271 1.00 94.69 92 GLU A C 1
ATOM 768 O O . GLU A 1 92 ? 3.768 14.980 4.204 1.00 94.69 92 GLU A O 1
ATOM 773 N N . GLN A 1 93 ? 3.677 15.422 2.009 1.00 94.12 93 GLN A N 1
ATOM 774 C CA . GLN A 1 93 ? 3.031 14.154 1.654 1.00 94.12 93 GLN A CA 1
ATOM 775 C C . GLN A 1 93 ? 3.888 12.938 2.031 1.00 94.12 93 GLN A C 1
ATOM 777 O O . GLN A 1 93 ? 3.354 11.892 2.393 1.00 94.12 93 GLN A O 1
ATOM 782 N N . LEU A 1 94 ? 5.217 13.064 1.962 1.00 94.00 94 LEU A N 1
ATOM 783 C CA . LEU A 1 94 ? 6.124 12.022 2.435 1.00 94.00 94 LEU A CA 1
ATOM 784 C C . LEU A 1 94 ? 6.021 11.833 3.954 1.00 94.00 94 LEU A C 1
ATOM 786 O O . LEU A 1 94 ? 5.943 10.696 4.411 1.00 94.00 94 LEU A O 1
ATOM 790 N N . LYS A 1 95 ? 6.007 12.918 4.739 1.00 94.00 95 LYS A N 1
ATOM 791 C CA . LYS A 1 95 ? 5.827 12.836 6.199 1.00 94.00 95 LYS A CA 1
ATOM 792 C C . LYS A 1 95 ? 4.494 12.184 6.553 1.00 94.00 95 LYS A C 1
ATOM 794 O O . LYS A 1 95 ? 4.469 11.275 7.379 1.00 94.00 95 LYS A O 1
ATOM 799 N N . ASP A 1 96 ? 3.424 12.602 5.888 1.00 94.88 96 ASP A N 1
ATOM 800 C CA . ASP A 1 96 ? 2.088 12.032 6.043 1.00 94.88 96 ASP A CA 1
ATOM 801 C C . ASP A 1 96 ? 2.081 10.527 5.743 1.00 94.88 96 ASP A C 1
ATOM 803 O O . ASP A 1 96 ? 1.627 9.728 6.563 1.00 94.88 96 ASP A O 1
ATOM 807 N N . LEU A 1 97 ? 2.696 10.113 4.631 1.00 93.19 97 LEU A N 1
ATOM 808 C CA . LEU A 1 97 ? 2.844 8.703 4.275 1.00 93.19 97 LEU A CA 1
ATOM 809 C C . LEU A 1 97 ? 3.609 7.905 5.341 1.00 93.19 97 LEU A C 1
ATOM 811 O O . LEU A 1 97 ? 3.205 6.791 5.673 1.00 93.19 97 LEU A O 1
ATOM 815 N N . MET A 1 98 ? 4.699 8.458 5.881 1.00 92.75 98 MET A N 1
ATOM 816 C CA . MET A 1 98 ? 5.499 7.798 6.921 1.00 92.75 98 MET A CA 1
ATOM 817 C C . MET A 1 98 ? 4.712 7.635 8.225 1.00 92.75 98 MET A C 1
ATOM 819 O O . MET A 1 98 ? 4.760 6.572 8.844 1.00 92.75 98 MET A O 1
ATOM 823 N N . LEU A 1 99 ? 3.945 8.655 8.621 1.00 93.00 99 LEU A N 1
ATOM 824 C CA . LEU A 1 99 ? 3.064 8.586 9.789 1.00 93.00 99 LEU A CA 1
ATOM 825 C C . LEU A 1 99 ? 1.958 7.551 9.592 1.00 93.00 99 LEU A C 1
ATOM 827 O O . LEU A 1 99 ? 1.716 6.734 10.480 1.00 93.00 99 LEU A O 1
ATOM 831 N N . VAL A 1 100 ? 1.328 7.542 8.415 1.00 92.38 100 VAL A N 1
ATOM 832 C CA . VAL A 1 100 ? 0.350 6.518 8.052 1.00 92.38 100 VAL A CA 1
ATOM 833 C C . VAL A 1 100 ? 0.981 5.134 8.150 1.00 92.38 100 VAL A C 1
ATOM 835 O O . VAL A 1 100 ? 0.421 4.282 8.829 1.00 92.38 100 VAL A O 1
ATOM 838 N N . ASP A 1 101 ? 2.142 4.889 7.535 1.00 90.00 101 ASP A N 1
ATOM 839 C CA . ASP A 1 101 ? 2.810 3.579 7.571 1.00 90.00 101 ASP A CA 1
ATOM 840 C C . ASP A 1 101 ? 3.107 3.100 9.000 1.00 90.00 101 ASP A C 1
ATOM 842 O O . ASP A 1 101 ? 2.944 1.918 9.317 1.00 90.00 101 ASP A O 1
ATOM 846 N N . GLU A 1 102 ? 3.471 4.017 9.891 1.00 91.31 102 GLU A N 1
ATOM 847 C CA . GLU A 1 102 ? 3.718 3.706 11.295 1.00 91.31 102 GLU A CA 1
ATOM 848 C C . GLU A 1 102 ? 2.424 3.384 12.062 1.00 91.31 102 GLU A C 1
ATOM 850 O O . GLU A 1 102 ? 2.375 2.406 12.816 1.00 91.31 102 GLU A O 1
ATOM 855 N N . ILE A 1 103 ? 1.339 4.128 11.815 1.00 89.81 103 ILE A N 1
ATOM 856 C CA . ILE A 1 103 ? 0.004 3.811 12.348 1.00 89.81 103 ILE A CA 1
ATOM 857 C C . ILE A 1 103 ? -0.423 2.419 11.863 1.00 89.81 103 ILE A C 1
ATOM 859 O O . ILE A 1 103 ? -0.839 1.589 12.674 1.00 89.81 103 ILE A O 1
ATOM 863 N N . LYS A 1 104 ? -0.214 2.112 10.572 1.00 86.75 104 LYS A N 1
ATOM 864 C CA . LYS A 1 104 ? -0.537 0.809 9.963 1.00 86.75 104 LYS A CA 1
ATOM 865 C C . LYS A 1 104 ? 0.106 -0.352 10.700 1.00 86.75 104 LYS A C 1
ATOM 867 O O . LYS A 1 104 ? -0.514 -1.405 10.855 1.00 86.75 104 LYS A O 1
ATOM 872 N N . LYS A 1 105 ? 1.353 -0.205 11.142 1.00 86.75 105 LYS A N 1
ATOM 873 C CA . LYS A 1 105 ? 2.066 -1.268 11.866 1.00 86.75 105 LYS A CA 1
ATOM 874 C C . LYS A 1 105 ? 1.409 -1.572 13.211 1.00 86.75 105 LYS A C 1
ATOM 876 O O . LYS A 1 105 ? 1.341 -2.740 13.586 1.00 86.75 105 LYS A O 1
ATOM 881 N N . ARG A 1 106 ? 0.857 -0.555 13.876 1.00 87.81 106 ARG A N 1
ATOM 882 C CA . ARG A 1 106 ? 0.284 -0.630 15.230 1.00 87.81 106 ARG A CA 1
ATOM 883 C C . ARG A 1 106 ? -1.194 -1.024 15.262 1.00 87.81 106 ARG A C 1
ATOM 885 O O . ARG A 1 106 ? -1.686 -1.418 16.314 1.00 87.81 106 ARG A O 1
ATOM 892 N N . THR A 1 107 ? -1.902 -0.960 14.135 1.00 84.69 107 THR A N 1
ATOM 893 C CA . THR A 1 107 ? -3.321 -1.341 14.066 1.00 84.69 107 THR A CA 1
ATOM 894 C C . THR A 1 107 ? -3.528 -2.858 14.188 1.00 84.69 107 THR A C 1
ATOM 896 O O . THR A 1 107 ? -2.736 -3.653 13.665 1.00 84.69 107 THR A O 1
ATOM 899 N N . SER A 1 108 ? -4.624 -3.254 14.847 1.00 82.19 108 SER A N 1
ATOM 900 C CA . SER A 1 108 ? -5.049 -4.655 14.998 1.00 82.19 108 SER A CA 1
ATOM 901 C C . SER A 1 108 ? -5.305 -5.359 13.655 1.00 82.19 108 SER 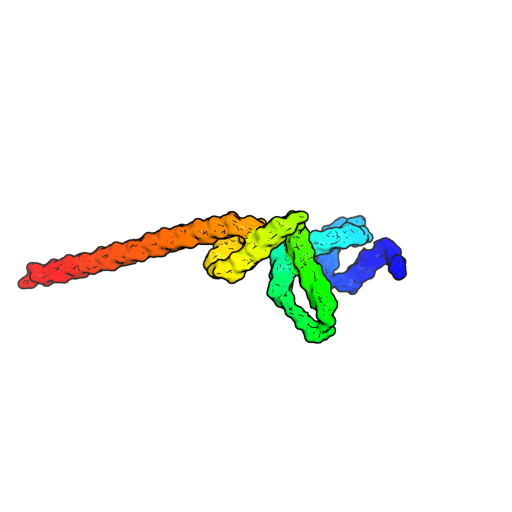A C 1
ATOM 903 O O . SER A 1 108 ? -5.581 -4.710 12.644 1.00 82.19 108 SER A O 1
ATOM 905 N N . MET A 1 109 ? -5.201 -6.693 13.642 1.00 80.88 109 MET A N 1
ATOM 906 C CA . MET A 1 109 ? -5.390 -7.493 12.424 1.00 80.88 109 MET A CA 1
ATOM 907 C C . MET A 1 109 ? -6.837 -7.438 11.913 1.00 80.88 109 MET A C 1
ATOM 909 O O . MET A 1 109 ? -7.033 -7.239 10.720 1.00 80.88 109 MET A O 1
ATOM 913 N N . ASP A 1 110 ? -7.825 -7.482 12.814 1.00 81.88 110 ASP A N 1
ATOM 914 C CA . ASP A 1 110 ? -9.258 -7.391 12.481 1.00 81.88 110 ASP A CA 1
ATOM 915 C C . ASP A 1 110 ? -9.581 -6.150 11.639 1.00 81.88 110 ASP A C 1
ATOM 917 O O . ASP A 1 110 ? -10.322 -6.206 10.661 1.00 81.88 110 ASP A O 1
ATOM 921 N N . PHE A 1 111 ? -8.999 -5.011 12.021 1.00 80.56 111 PHE A N 1
ATOM 922 C CA . PHE A 1 111 ? -9.159 -3.766 11.284 1.00 80.56 111 PHE A CA 1
ATOM 923 C C . PHE A 1 111 ? -8.506 -3.874 9.898 1.00 80.56 111 PHE A C 1
ATOM 925 O O . PHE A 1 111 ? -9.097 -3.491 8.891 1.00 80.56 111 PHE A O 1
ATOM 932 N N . LYS A 1 112 ? -7.274 -4.398 9.836 1.00 80.56 112 LYS A N 1
ATOM 933 C CA . LYS A 1 112 ? -6.520 -4.527 8.580 1.00 80.56 112 LYS A CA 1
ATOM 934 C C . LYS A 1 112 ? -7.278 -5.365 7.561 1.00 80.56 112 LYS A C 1
ATOM 936 O O . LYS A 1 112 ? -7.326 -4.969 6.406 1.00 80.56 112 LYS A O 1
ATOM 941 N N . GLU A 1 113 ? -7.875 -6.475 7.986 1.00 82.69 113 GLU A N 1
ATOM 942 C CA . GLU A 1 113 ? -8.677 -7.349 7.124 1.00 82.69 113 GLU A CA 1
ATOM 943 C C . GLU A 1 113 ? -9.922 -6.642 6.584 1.00 82.69 113 GLU A C 1
ATOM 945 O O . GLU A 1 113 ? -10.236 -6.783 5.405 1.00 82.69 113 GLU A O 1
ATOM 950 N N . HIS A 1 114 ? -10.589 -5.833 7.413 1.00 83.50 114 HIS A N 1
ATOM 951 C CA . HIS A 1 114 ? -11.798 -5.114 7.014 1.00 83.50 114 HIS A CA 1
ATOM 952 C C . HIS A 1 114 ? -11.538 -4.018 5.968 1.00 83.50 114 HIS A C 1
ATOM 954 O O . HIS A 1 114 ? -12.393 -3.765 5.127 1.00 83.50 114 HIS A O 1
ATOM 960 N N . PHE A 1 115 ? -10.363 -3.380 6.002 1.00 78.62 115 PHE A N 1
ATOM 961 C CA . PHE A 1 115 ? -10.045 -2.227 5.151 1.00 78.62 115 PHE A CA 1
ATOM 962 C C . PHE A 1 115 ? -8.936 -2.485 4.121 1.00 78.62 115 PHE A C 1
ATOM 964 O O . PHE A 1 115 ? -8.420 -1.519 3.566 1.00 78.62 115 PHE A O 1
ATOM 971 N N . MET A 1 116 ? -8.542 -3.736 3.846 1.00 75.19 116 MET A N 1
ATOM 972 C CA . MET A 1 116 ? -7.340 -4.037 3.041 1.00 75.19 116 MET A CA 1
ATOM 973 C C . MET A 1 116 ? -7.242 -3.256 1.722 1.00 75.19 116 MET A C 1
ATOM 975 O O . MET A 1 116 ? -6.162 -2.753 1.406 1.00 75.19 116 MET A O 1
ATOM 979 N N . ASP A 1 117 ? -8.347 -3.118 0.988 1.00 74.56 117 ASP A N 1
ATOM 980 C CA . ASP A 1 117 ? -8.355 -2.481 -0.332 1.00 74.56 117 ASP A CA 1
ATOM 981 C C . ASP A 1 117 ? -8.161 -0.958 -0.240 1.00 74.56 117 ASP A C 1
ATOM 983 O O . ASP A 1 117 ? -7.243 -0.400 -0.846 1.00 74.56 117 ASP A O 1
ATOM 987 N N . GLU A 1 118 ? -8.965 -0.287 0.589 1.00 77.06 118 GLU A N 1
ATOM 988 C CA . GLU A 1 118 ? -8.912 1.170 0.795 1.00 77.06 118 GLU A CA 1
ATOM 989 C C . GLU A 1 118 ? -7.632 1.612 1.516 1.00 77.06 118 GLU A C 1
ATOM 991 O O . GLU A 1 118 ? -7.100 2.705 1.310 1.00 77.06 118 GLU A O 1
ATOM 996 N N . TRP A 1 119 ? -7.101 0.748 2.375 1.00 77.81 119 TRP A N 1
ATOM 997 C CA . TRP A 1 119 ? -5.980 1.064 3.246 1.00 77.81 119 TRP A CA 1
ATOM 998 C C . TRP A 1 119 ? -4.674 1.292 2.492 1.00 77.81 119 TRP A C 1
ATOM 1000 O O . TRP A 1 119 ? -3.814 2.036 2.962 1.00 77.81 119 TRP A O 1
ATOM 1010 N N . THR A 1 120 ? -4.508 0.696 1.311 1.00 77.94 120 THR A N 1
ATOM 1011 C CA . THR A 1 120 ? -3.306 0.891 0.483 1.00 77.94 120 THR A CA 1
ATOM 1012 C C . THR A 1 120 ? -3.233 2.279 -0.158 1.00 77.94 120 THR A C 1
ATOM 1014 O O . THR A 1 120 ? -2.139 2.725 -0.503 1.00 77.94 120 THR A O 1
ATOM 1017 N N . THR A 1 121 ? -4.364 2.989 -0.249 1.00 81.94 121 THR A N 1
ATOM 1018 C CA . THR A 1 121 ? -4.468 4.298 -0.913 1.00 81.94 121 THR A CA 1
ATOM 1019 C C . THR A 1 121 ? -4.527 5.486 0.044 1.00 81.94 121 THR A C 1
ATOM 1021 O O . THR A 1 121 ? -4.268 6.611 -0.376 1.00 81.94 121 THR A O 1
ATOM 1024 N N . ILE A 1 122 ? -4.834 5.263 1.326 1.00 85.38 122 ILE A N 1
ATOM 1025 C CA . ILE A 1 122 ? -4.870 6.340 2.326 1.00 85.38 122 ILE A CA 1
ATOM 1026 C C . ILE A 1 122 ? -3.446 6.834 2.583 1.00 85.38 122 ILE A C 1
ATOM 1028 O O . ILE A 1 122 ? -2.584 6.069 3.026 1.00 85.38 122 ILE A O 1
ATOM 1032 N N . ILE A 1 123 ? -3.229 8.124 2.327 1.00 87.56 123 ILE A N 1
ATOM 1033 C CA . ILE A 1 123 ? -1.976 8.838 2.610 1.00 87.56 123 ILE A CA 1
ATOM 1034 C C . ILE A 1 123 ? -2.128 9.871 3.728 1.00 87.56 123 ILE A C 1
ATOM 1036 O O . ILE A 1 123 ? -1.121 10.343 4.233 1.00 87.56 123 ILE A O 1
ATOM 1040 N N . SER A 1 124 ? -3.357 10.205 4.138 1.00 91.50 124 SER A N 1
ATOM 1041 C CA . SER A 1 124 ? -3.620 11.177 5.202 1.00 91.50 124 SER A CA 1
ATOM 1042 C C . SER A 1 124 ? -3.633 10.510 6.587 1.00 91.50 124 SER A C 1
ATOM 1044 O O . SER A 1 124 ? -4.453 9.615 6.819 1.00 91.50 124 SER A O 1
ATOM 1046 N N . PRO A 1 125 ? -2.790 10.949 7.544 1.00 91.12 125 PRO A N 1
ATOM 1047 C CA . PRO A 1 125 ? -2.785 10.411 8.904 1.00 91.12 125 PRO A CA 1
ATOM 1048 C C . PRO A 1 125 ? -4.091 10.661 9.658 1.00 91.12 125 PRO A C 1
ATOM 1050 O O . PRO A 1 125 ? -4.517 9.828 10.450 1.00 91.12 125 PRO A O 1
ATOM 1053 N N . THR A 1 126 ? -4.749 11.796 9.431 1.00 92.12 126 THR A N 1
ATOM 1054 C CA . THR A 1 126 ? -5.993 12.134 10.137 1.00 92.12 126 THR A CA 1
ATOM 1055 C C . THR A 1 126 ? -7.167 11.310 9.628 1.00 92.12 126 THR A C 1
ATOM 1057 O O . THR A 1 126 ? -7.948 10.799 10.427 1.00 92.12 126 THR A O 1
ATOM 1060 N N . GLU A 1 127 ? -7.262 11.114 8.311 1.00 91.50 127 GLU A N 1
ATOM 1061 C CA . GLU A 1 127 ? -8.244 10.209 7.707 1.00 91.50 127 GLU A CA 1
ATOM 1062 C C . GLU A 1 127 ? -8.066 8.776 8.221 1.00 91.50 127 GLU A C 1
ATOM 1064 O O . GLU A 1 127 ? -9.035 8.092 8.553 1.00 91.50 127 GLU A O 1
ATOM 1069 N N . MET A 1 128 ? -6.809 8.354 8.341 1.00 90.25 128 MET A N 1
ATOM 1070 C CA . MET A 1 128 ? -6.433 7.057 8.872 1.00 90.25 128 MET A CA 1
ATOM 1071 C C . MET A 1 128 ? -6.916 6.842 10.308 1.00 90.25 128 MET A C 1
ATOM 1073 O O . MET A 1 128 ? -7.564 5.839 10.600 1.00 90.25 128 MET A O 1
ATOM 1077 N N . VAL A 1 129 ? -6.602 7.787 11.198 1.00 90.81 129 VAL A N 1
ATOM 1078 C CA . VAL A 1 129 ? -7.012 7.736 12.607 1.00 90.81 129 VAL A CA 1
ATOM 1079 C C . VAL A 1 129 ? -8.529 7.715 12.714 1.00 90.81 129 VAL A C 1
ATOM 1081 O O . VAL A 1 129 ? -9.069 6.856 13.403 1.00 90.81 129 VAL A O 1
ATOM 1084 N N . LYS A 1 130 ? -9.216 8.574 11.955 1.00 91.19 130 LYS A N 1
ATOM 1085 C CA . LYS A 1 130 ? -10.677 8.629 11.952 1.00 91.19 130 LYS A CA 1
ATOM 1086 C C . LYS A 1 130 ? -11.306 7.278 11.598 1.00 91.19 130 LYS A C 1
ATOM 1088 O O . LYS A 1 130 ? -12.182 6.812 12.313 1.00 91.19 130 LYS A O 1
ATOM 1093 N N . LYS A 1 131 ? -10.835 6.612 10.535 1.00 89.50 131 LYS A N 1
ATOM 1094 C CA . LYS A 1 131 ? -11.349 5.281 10.159 1.00 89.50 131 LYS A CA 1
ATOM 1095 C C . LYS A 1 131 ? -11.131 4.246 11.267 1.00 89.50 131 LYS A C 1
ATOM 1097 O O . LYS A 1 131 ? -12.000 3.403 11.479 1.00 89.50 131 LYS A O 1
ATOM 1102 N N . ILE A 1 132 ? -9.990 4.301 11.961 1.00 88.94 132 ILE A N 1
ATOM 1103 C CA . ILE A 1 132 ? -9.693 3.417 13.099 1.00 88.94 132 ILE A CA 1
ATOM 1104 C C . ILE A 1 132 ? -10.681 3.657 14.242 1.00 88.94 132 ILE A C 1
ATOM 1106 O O . ILE A 1 132 ? -11.275 2.695 14.724 1.00 88.94 132 ILE A O 1
ATOM 1110 N N . GLU A 1 133 ? -10.887 4.913 14.635 1.00 90.56 133 GLU A N 1
ATOM 1111 C CA . GLU A 1 133 ? -11.826 5.286 15.700 1.00 90.56 133 GLU A CA 1
ATOM 1112 C C . GLU A 1 133 ? -13.262 4.866 15.355 1.00 90.56 133 GLU A C 1
ATOM 1114 O O . GLU A 1 133 ? -13.899 4.164 16.143 1.00 90.56 133 GLU A O 1
ATOM 1119 N N . ASP A 1 134 ? -13.726 5.175 14.138 1.00 89.75 134 ASP A N 1
ATOM 1120 C CA . ASP A 1 134 ? -15.060 4.800 13.653 1.00 89.75 134 ASP A CA 1
ATOM 1121 C C . ASP A 1 134 ? -15.279 3.273 13.741 1.00 89.75 134 ASP A C 1
ATOM 1123 O O . ASP A 1 134 ? -16.321 2.794 14.200 1.00 89.75 134 ASP A O 1
ATOM 1127 N N . PHE A 1 135 ? -14.280 2.476 13.343 1.00 88.88 135 PHE A N 1
ATOM 1128 C CA . PHE A 1 135 ? -14.347 1.015 13.441 1.00 88.88 135 PHE A CA 1
ATOM 1129 C C . PHE A 1 135 ? -14.376 0.523 14.892 1.00 88.88 135 PHE A C 1
ATOM 1131 O O . PHE A 1 135 ? -15.125 -0.402 15.227 1.00 88.88 135 PHE A O 1
ATOM 1138 N N . GLU A 1 136 ? -13.557 1.108 15.766 1.00 88.44 136 GLU A N 1
ATOM 1139 C CA . GLU A 1 136 ? -13.514 0.730 17.176 1.00 88.44 136 GLU A CA 1
ATOM 1140 C C . GLU A 1 136 ? -14.830 1.039 17.896 1.00 88.44 136 GLU A C 1
ATOM 1142 O O . GLU A 1 136 ? -15.302 0.198 18.673 1.00 88.44 136 GLU A O 1
ATOM 1147 N N . ASP A 1 137 ? -15.467 2.165 17.579 1.00 89.62 137 ASP A N 1
ATOM 1148 C CA . ASP A 1 137 ? -16.765 2.564 18.125 1.00 89.62 137 ASP A CA 1
ATOM 1149 C C . ASP A 1 137 ? -17.901 1.646 17.666 1.00 89.62 137 ASP A C 1
ATOM 1151 O O . ASP A 1 137 ? -18.710 1.181 18.485 1.00 89.62 137 ASP A O 1
ATOM 1155 N N . VAL A 1 138 ? -17.934 1.295 16.377 1.00 87.44 138 VAL A N 1
ATOM 1156 C CA . VAL A 1 138 ? -18.892 0.310 15.850 1.00 87.44 138 VAL A CA 1
ATOM 1157 C C . VAL A 1 138 ? -18.688 -1.037 16.539 1.00 87.44 138 VAL A C 1
ATOM 1159 O O . VAL A 1 138 ? -19.640 -1.644 17.041 1.00 87.44 138 VAL A O 1
ATOM 1162 N N . ARG A 1 139 ? -17.436 -1.492 16.655 1.00 85.50 139 ARG A N 1
ATOM 1163 C CA . ARG A 1 139 ? -17.105 -2.758 17.318 1.00 85.50 139 ARG A CA 1
ATOM 1164 C C . ARG A 1 139 ? -17.505 -2.750 18.793 1.00 85.50 139 ARG A C 1
ATOM 1166 O O . ARG A 1 139 ? -17.989 -3.764 19.301 1.00 85.50 139 ARG A O 1
ATOM 1173 N N . LYS A 1 140 ? -17.314 -1.630 19.493 1.00 87.50 140 LYS A N 1
ATOM 1174 C CA . LYS A 1 140 ? -17.705 -1.466 20.898 1.00 87.50 140 LYS A CA 1
ATOM 1175 C C . LYS A 1 140 ? -19.221 -1.540 21.055 1.00 87.50 140 LYS A C 1
ATOM 1177 O O . LYS A 1 140 ? -19.694 -2.299 21.900 1.00 87.50 140 LYS A O 1
ATOM 1182 N N . THR A 1 141 ? -19.961 -0.838 20.200 1.00 87.00 141 THR A N 1
ATOM 1183 C CA . THR A 1 141 ? -21.430 -0.872 20.166 1.00 87.00 141 THR A CA 1
ATOM 1184 C C . THR A 1 141 ? -21.949 -2.292 19.943 1.00 87.00 141 THR A C 1
ATOM 1186 O O . THR A 1 141 ? -22.770 -2.782 20.718 1.00 87.00 141 THR A O 1
ATOM 1189 N N . ILE A 1 142 ? -21.416 -3.006 18.946 1.00 83.56 142 ILE A N 1
ATOM 1190 C CA . ILE A 1 142 ? -21.812 -4.391 18.647 1.00 83.56 142 ILE A CA 1
ATOM 1191 C C . ILE A 1 142 ? -21.526 -5.313 19.839 1.00 83.56 142 ILE A C 1
ATOM 1193 O O . ILE A 1 142 ? -22.386 -6.102 20.236 1.00 83.56 142 ILE A O 1
ATOM 1197 N N . LYS A 1 143 ? -20.342 -5.202 20.457 1.00 83.75 143 LYS A N 1
ATOM 1198 C CA . LYS A 1 143 ? -19.991 -6.002 21.642 1.00 83.75 143 LYS A CA 1
ATOM 1199 C C . LYS A 1 143 ? -20.945 -5.751 22.810 1.00 83.75 143 LYS A C 1
ATOM 1201 O O . LYS A 1 143 ? -21.348 -6.709 23.467 1.00 83.75 143 LYS A O 1
ATOM 1206 N N . GLN A 1 144 ? -21.323 -4.496 23.052 1.00 81.62 144 GLN A N 1
ATOM 1207 C CA . GLN A 1 144 ? -22.282 -4.134 24.099 1.00 81.62 144 GLN A CA 1
ATOM 1208 C C . GLN A 1 144 ? -23.687 -4.681 23.816 1.00 81.62 144 GLN A C 1
ATOM 1210 O O . GLN A 1 144 ? -24.347 -5.176 24.726 1.00 81.62 144 GLN A O 1
ATOM 1215 N N . GLN A 1 145 ? -24.143 -4.661 22.561 1.00 78.75 145 GLN A N 1
ATOM 1216 C CA . GLN A 1 145 ? -25.438 -5.248 22.206 1.00 78.75 145 GLN A CA 1
ATOM 1217 C C . GLN A 1 145 ? -25.452 -6.771 22.359 1.00 78.75 145 GLN A C 1
ATOM 1219 O O . GLN A 1 145 ? -26.425 -7.338 22.864 1.00 78.75 145 GLN A O 1
ATOM 1224 N N . LEU A 1 146 ? -24.367 -7.449 21.976 1.00 75.31 146 LEU A N 1
ATOM 1225 C CA . LEU A 1 146 ? -24.245 -8.898 22.136 1.00 75.31 146 LEU A CA 1
ATOM 1226 C C . LEU A 1 146 ? -24.245 -9.311 23.614 1.00 75.31 146 LEU A C 1
ATOM 1228 O O . LEU A 1 146 ? -24.918 -10.281 23.969 1.00 75.31 146 LEU A O 1
ATOM 1232 N N . SER A 1 147 ? -23.551 -8.569 24.484 1.00 74.56 147 SER A N 1
ATOM 1233 C CA . SER A 1 147 ? -23.538 -8.850 25.926 1.00 74.56 147 SER A CA 1
ATOM 1234 C C . SER A 1 147 ? -24.881 -8.544 26.597 1.00 74.56 147 SER A C 1
ATOM 1236 O O . SER A 1 147 ? -25.347 -9.343 27.415 1.00 74.56 147 SER A O 1
ATOM 1238 N N . ALA A 1 148 ? -25.554 -7.456 26.212 1.00 75.38 148 ALA A N 1
ATOM 1239 C CA . ALA A 1 148 ? -26.905 -7.142 26.679 1.00 75.38 148 ALA A CA 1
ATOM 1240 C C . ALA A 1 148 ? -27.899 -8.250 26.289 1.00 75.38 148 ALA A C 1
ATOM 1242 O O . ALA A 1 148 ? -28.611 -8.780 27.142 1.00 75.38 148 ALA A O 1
ATOM 1243 N N . THR A 1 149 ? -27.856 -8.700 25.032 1.00 73.69 149 THR A N 1
ATOM 1244 C CA . THR A 1 149 ? -28.723 -9.777 24.525 1.00 73.69 149 THR A CA 1
ATOM 1245 C C . THR A 1 149 ? -28.471 -11.108 25.247 1.00 73.69 149 THR A C 1
ATOM 1247 O O . THR A 1 149 ? -29.409 -11.852 25.537 1.00 73.69 149 THR A O 1
ATOM 1250 N N . GLN A 1 150 ? -27.212 -11.434 25.564 1.00 73.06 150 GLN A N 1
ATOM 1251 C CA . GLN A 1 150 ? -26.879 -12.628 26.352 1.00 73.06 150 GLN A CA 1
ATOM 1252 C C . GLN A 1 150 ? -27.395 -12.528 27.793 1.00 73.06 150 GLN A C 1
ATOM 1254 O O . GLN A 1 150 ? -27.963 -13.493 28.304 1.00 73.06 150 GLN A O 1
ATOM 1259 N N . THR A 1 151 ? -27.264 -11.357 28.418 1.00 73.19 151 THR A N 1
ATOM 1260 C CA . THR A 1 151 ? -27.749 -11.104 29.783 1.00 73.19 151 THR A CA 1
ATOM 1261 C C . THR A 1 151 ? -29.275 -11.211 29.855 1.00 73.19 151 THR A C 1
ATOM 1263 O O . THR A 1 151 ? -29.812 -11.866 30.746 1.00 73.19 151 THR A O 1
ATOM 1266 N N . GLU A 1 152 ? -29.997 -10.663 28.874 1.00 73.75 152 GLU A N 1
ATOM 1267 C CA . GLU A 1 152 ? -31.455 -10.806 28.776 1.00 73.75 152 GLU A CA 1
ATOM 1268 C C . GLU A 1 152 ? -31.898 -12.262 28.598 1.00 73.75 152 GLU A C 1
ATOM 1270 O O . GLU A 1 152 ? -32.867 -12.701 29.225 1.00 73.75 152 GLU A O 1
ATOM 1275 N N . ARG A 1 153 ? -31.186 -13.035 27.767 1.00 76.12 153 ARG A N 1
ATOM 1276 C CA . ARG A 1 153 ? -31.455 -14.471 27.589 1.00 76.12 153 ARG A CA 1
ATOM 1277 C C . ARG A 1 153 ? -31.228 -15.249 28.886 1.00 76.12 153 ARG A C 1
ATOM 1279 O O . ARG A 1 153 ? -32.066 -16.084 29.230 1.00 76.12 153 ARG A O 1
ATOM 1286 N N . ALA A 1 154 ? -30.157 -14.950 29.621 1.00 77.56 154 ALA A N 1
ATOM 1287 C CA . ALA A 1 154 ? -29.868 -15.572 30.913 1.00 77.56 154 ALA A CA 1
ATOM 1288 C C . ALA A 1 154 ? -30.943 -15.239 31.962 1.00 77.56 154 ALA A C 1
ATOM 1290 O O . ALA A 1 154 ? -31.469 -16.143 32.615 1.00 77.56 154 ALA A O 1
ATOM 1291 N N . ASN A 1 155 ? -31.354 -13.970 32.050 1.00 81.31 155 ASN A N 1
ATOM 1292 C CA . ASN A 1 155 ? -32.404 -13.524 32.969 1.00 81.31 155 ASN A CA 1
ATOM 1293 C C . ASN A 1 155 ? -33.758 -14.188 32.663 1.00 81.31 155 ASN A C 1
ATOM 1295 O O . ASN A 1 155 ? -34.439 -14.659 33.578 1.00 81.31 155 ASN A O 1
ATOM 1299 N N . LYS A 1 156 ? -34.141 -14.296 31.380 1.00 81.25 156 LYS A N 1
ATOM 1300 C CA . LYS A 1 156 ? -35.365 -15.008 30.964 1.00 81.25 156 LYS A CA 1
ATOM 1301 C C . LYS A 1 156 ? -35.317 -16.497 31.316 1.00 81.25 156 LYS A C 1
ATOM 1303 O O . LYS A 1 156 ? -36.311 -17.035 31.806 1.00 81.25 156 LYS A O 1
ATOM 1308 N N . ALA A 1 157 ? -34.178 -17.158 31.105 1.00 82.38 157 ALA A N 1
ATOM 1309 C CA . ALA A 1 157 ? -34.002 -18.567 31.458 1.00 82.38 157 ALA A CA 1
ATOM 1310 C C . ALA A 1 157 ? -34.109 -18.796 32.978 1.00 82.38 157 ALA A C 1
ATOM 1312 O O . ALA A 1 157 ? -34.791 -19.723 33.421 1.00 82.38 157 ALA A O 1
ATOM 1313 N N . GLN A 1 158 ? -33.508 -17.913 33.780 1.00 85.00 158 GLN A N 1
ATOM 1314 C CA . GLN A 1 158 ? -33.584 -17.972 35.239 1.00 85.00 158 GLN A CA 1
ATOM 1315 C C . GLN A 1 158 ? -35.014 -17.748 35.748 1.00 85.00 158 GLN A C 1
ATOM 1317 O O . GLN A 1 158 ? -35.473 -18.472 36.633 1.00 85.00 158 GLN A O 1
ATOM 1322 N N . PHE A 1 159 ? -35.739 -16.782 35.176 1.00 82.81 159 PHE A N 1
ATOM 1323 C CA . PHE A 1 159 ? -37.131 -16.523 35.543 1.00 82.81 159 PHE A CA 1
ATOM 1324 C C . PHE A 1 159 ? -38.032 -17.724 35.232 1.00 82.81 159 PHE A C 1
ATOM 1326 O O . PHE A 1 159 ? -38.803 -18.149 36.093 1.00 82.81 159 PHE A O 1
ATOM 1333 N N . LYS A 1 160 ? -37.884 -18.323 34.042 1.00 87.25 160 LYS A N 1
ATOM 1334 C CA . LYS A 1 160 ? -38.639 -19.520 33.647 1.00 87.25 160 LYS A CA 1
ATOM 1335 C C . LYS A 1 160 ? -38.396 -20.688 34.610 1.00 87.25 160 LYS A C 1
ATOM 1337 O O . LYS A 1 160 ? -39.354 -21.279 35.096 1.00 87.25 160 LYS A O 1
ATOM 1342 N N . SER A 1 161 ? -37.136 -20.955 34.958 1.00 83.44 161 SER A N 1
ATOM 1343 C CA . SER A 1 161 ? -36.776 -21.988 35.941 1.00 83.44 161 SER A CA 1
ATOM 1344 C C . SER A 1 161 ? -37.397 -21.723 37.320 1.00 83.44 161 SER A C 1
ATOM 1346 O O . SER A 1 161 ? -37.937 -22.627 37.960 1.00 83.44 161 SER A O 1
ATOM 1348 N N . ARG A 1 162 ? -37.390 -20.466 37.781 1.00 83.19 162 ARG A N 1
ATOM 1349 C CA . ARG A 1 162 ? -37.986 -20.086 39.071 1.00 83.19 162 ARG A CA 1
ATOM 1350 C C . ARG A 1 162 ? -39.506 -20.263 39.082 1.00 83.19 162 ARG A C 1
ATOM 1352 O O . ARG A 1 162 ? -40.043 -20.709 40.092 1.00 83.19 162 ARG A O 1
ATOM 1359 N N . TYR A 1 163 ? -40.174 -19.947 37.975 1.00 80.38 163 TYR A N 1
ATOM 1360 C CA . TYR A 1 163 ? -41.615 -20.130 37.814 1.00 80.38 163 TYR A CA 1
ATOM 1361 C C . TYR A 1 163 ? -42.008 -21.614 37.765 1.00 80.38 163 TYR A C 1
ATOM 1363 O O . TYR A 1 163 ? -42.913 -22.023 38.486 1.00 80.38 163 TYR A O 1
ATOM 1371 N N . GLU A 1 164 ? -41.282 -22.447 37.014 1.00 88.38 164 GLU A N 1
ATOM 1372 C CA . GLU A 1 164 ? -41.524 -23.899 36.985 1.00 88.38 164 GLU A CA 1
ATOM 1373 C C . GLU A 1 164 ? -41.322 -24.549 38.364 1.00 88.38 164 GLU A C 1
ATOM 1375 O O . GLU A 1 164 ? -42.122 -25.383 38.786 1.00 88.38 164 GLU A O 1
ATOM 1380 N N . ASN A 1 165 ? -40.293 -24.133 39.107 1.00 85.00 165 ASN A N 1
ATOM 1381 C CA . ASN A 1 165 ? -40.068 -24.601 40.477 1.00 85.00 165 ASN A CA 1
ATOM 1382 C C . ASN A 1 165 ? -41.144 -24.119 41.459 1.00 85.00 165 ASN A C 1
ATOM 1384 O O . ASN A 1 165 ? -41.421 -24.806 42.441 1.00 85.00 165 ASN A O 1
ATOM 1388 N N . PHE A 1 166 ? -41.726 -22.940 41.222 1.00 83.00 166 PHE A N 1
ATOM 1389 C CA . PHE A 1 166 ? -42.851 -22.443 42.007 1.00 83.00 166 PHE A CA 1
ATOM 1390 C C . PHE A 1 166 ? -44.101 -23.282 41.741 1.00 83.00 166 PHE A C 1
ATOM 1392 O O . PHE A 1 166 ? -44.661 -23.795 42.697 1.00 83.00 166 PHE A O 1
ATOM 1399 N N . LEU A 1 167 ? -44.474 -23.521 40.478 1.00 82.62 167 LEU A N 1
ATOM 1400 C CA . LEU A 1 167 ? -45.633 -24.354 40.123 1.00 82.62 167 LEU A CA 1
ATOM 1401 C C . LEU A 1 167 ? -45.561 -25.760 40.738 1.00 82.62 167 LEU A C 1
ATOM 1403 O O . LEU A 1 167 ? -46.510 -26.193 41.386 1.00 82.62 167 LEU A O 1
ATOM 1407 N N . LYS A 1 168 ? -44.397 -26.418 40.657 1.00 86.12 168 LYS A N 1
ATOM 1408 C CA . LYS A 1 168 ? -44.170 -27.743 41.268 1.00 86.12 168 LYS A CA 1
ATOM 1409 C C . LYS A 1 168 ? -44.380 -27.785 42.785 1.00 86.12 168 LYS A C 1
ATOM 1411 O O . LYS A 1 168 ? -44.603 -28.859 43.329 1.00 86.12 168 LYS A O 1
ATOM 1416 N N . LYS A 1 169 ? -44.263 -26.650 43.483 1.00 80.81 169 LYS A N 1
ATOM 1417 C CA . LYS A 1 169 ? -44.484 -26.560 44.936 1.00 80.81 169 LYS A CA 1
ATOM 1418 C C . LYS A 1 169 ? -45.945 -26.350 45.327 1.00 80.81 169 LYS A C 1
ATOM 1420 O O . LYS A 1 169 ? -46.240 -26.450 46.507 1.00 80.81 169 LYS A O 1
ATOM 1425 N N . ILE A 1 170 ? -46.815 -25.993 44.385 1.00 82.19 170 ILE A N 1
ATOM 1426 C CA . ILE A 1 170 ? -48.236 -25.712 44.648 1.00 82.19 170 ILE A CA 1
ATOM 1427 C C . ILE A 1 170 ? -49.095 -26.941 44.310 1.00 82.19 170 ILE A C 1
ATOM 1429 O O . ILE A 1 170 ? -50.215 -27.062 44.788 1.00 82.19 170 ILE A O 1
ATOM 1433 N N . GLU A 1 171 ? -48.572 -27.858 43.491 1.00 68.44 171 GLU A N 1
ATOM 1434 C CA . GLU A 1 171 ? -49.233 -29.111 43.095 1.00 68.44 171 GLU A CA 1
ATOM 1435 C C . GLU A 1 171 ? -49.019 -30.278 44.089 1.00 68.44 171 GLU A C 1
ATOM 1437 O O . GLU A 1 171 ? -49.505 -31.383 43.845 1.00 68.44 171 GLU A O 1
ATOM 1442 N N . HIS A 1 172 ? -48.331 -30.042 45.214 1.00 55.22 172 HIS A N 1
ATOM 1443 C CA . HIS A 1 172 ? -48.138 -30.980 46.329 1.00 55.22 172 HIS A CA 1
ATOM 1444 C C . HIS A 1 172 ? -48.640 -30.378 47.640 1.00 55.22 172 HIS A C 1
ATOM 1446 O O . HIS A 1 172 ? -49.203 -31.155 48.443 1.00 55.22 172 HIS A O 1
#

Radius of gyration: 29.61 Å; chains: 1; bounding box: 77×48×82 Å